Protein AF-A0A351L698-F1 (afdb_monomer)

Secondary structure (DSSP, 8-state):
----------B-TTHHHHHHHHHHHTHHHHHHHHH---TT-SS-HHHHHHHHHHHHHH-TT--GGGHHHHHTTB-HHHHH-TT--GGGS-HHHHHHHHHHHHHH-HHHHHHHHHHHHHHH-

Mean predicted aligned error: 4.78 Å

Foldseek 3Di:
DPPPPDDDDFDAPCLLVLLVLLVLLVQLVLLCVLLHADPPLPAGLSLLVSLVVSCCVVDPPDDQQCSLVVCPRHPSCSSRHHPDHSVSNGSVVSVVSVVSCVVSDVVVSVVVSVVSSVVSD

Sequence (121 aa):
MNAATEIAVKNLDHLGLVAGLIDEIGIVETINQLVGEQAGEIVSPGQAVKAMIINGLGMVSAPLYLFSKFFEGKATEHLMGEGIQPEHLNDDRLGRVLDKLYLVGTSQIFTQIALAAAQKF

Structure (mmCIF, N/CA/C/O backbone):
data_AF-A0A351L698-F1
#
_entry.id   AF-A0A351L698-F1
#
loop_
_atom_site.group_PDB
_atom_site.id
_atom_site.type_symbol
_atom_site.label_atom_id
_atom_site.label_alt_id
_atom_site.label_comp_id
_atom_site.label_asym_id
_atom_site.label_entity_id
_atom_site.label_seq_id
_atom_site.pdbx_PDB_ins_code
_atom_site.Cartn_x
_atom_site.Cartn_y
_atom_site.Cartn_z
_atom_site.occupancy
_atom_site.B_iso_or_equiv
_atom_site.auth_seq_id
_atom_site.auth_comp_id
_atom_site.auth_asym_id
_atom_site.auth_atom_id
_atom_site.pdbx_PDB_model_num
ATOM 1 N N . MET A 1 1 ? 10.696 -32.140 -28.445 1.00 45.25 1 MET A N 1
ATOM 2 C CA . MET A 1 1 ? 11.284 -30.791 -28.324 1.00 45.25 1 MET A CA 1
ATOM 3 C C . MET A 1 1 ? 11.379 -30.494 -26.840 1.00 45.25 1 MET A C 1
ATOM 5 O O . MET A 1 1 ? 10.341 -30.376 -26.208 1.00 45.25 1 MET A O 1
ATOM 9 N N . ASN A 1 2 ? 12.584 -30.502 -26.268 1.00 49.47 2 ASN A N 1
ATOM 10 C CA . ASN A 1 2 ? 12.774 -30.130 -24.866 1.00 49.47 2 ASN A CA 1
ATOM 11 C C . ASN A 1 2 ? 12.610 -28.613 -24.785 1.00 49.47 2 ASN A C 1
ATOM 13 O O . ASN A 1 2 ? 13.480 -27.887 -25.263 1.00 49.47 2 ASN A O 1
ATOM 17 N N . ALA A 1 3 ? 11.478 -28.146 -24.261 1.00 54.59 3 ALA A N 1
ATOM 18 C CA . ALA A 1 3 ? 11.336 -26.753 -23.873 1.00 54.59 3 ALA A CA 1
ATOM 19 C C . ALA A 1 3 ? 12.341 -26.522 -22.741 1.00 54.59 3 ALA A C 1
ATOM 21 O O . ALA A 1 3 ? 12.147 -27.000 -21.626 1.00 54.59 3 ALA A O 1
ATOM 22 N N . ALA A 1 4 ? 13.473 -25.897 -23.062 1.00 61.28 4 ALA A N 1
ATOM 23 C CA . ALA A 1 4 ? 14.386 -25.417 -22.046 1.00 61.28 4 ALA A CA 1
ATOM 24 C C . ALA A 1 4 ? 13.601 -24.409 -21.206 1.00 61.28 4 ALA A C 1
ATOM 26 O O . ALA A 1 4 ? 13.135 -23.401 -21.732 1.00 61.28 4 ALA A O 1
ATOM 27 N N . THR A 1 5 ? 13.385 -24.721 -19.932 1.00 68.31 5 THR A N 1
ATOM 28 C CA . THR A 1 5 ? 12.782 -23.790 -18.986 1.00 68.31 5 THR A CA 1
ATOM 29 C C . THR A 1 5 ? 13.684 -22.560 -18.936 1.00 68.31 5 THR A C 1
ATOM 31 O O . THR A 1 5 ? 14.820 -22.655 -18.470 1.00 68.31 5 THR A O 1
ATOM 34 N N . GLU A 1 6 ? 13.230 -21.429 -19.477 1.00 77.62 6 GLU A N 1
ATOM 35 C CA . GLU A 1 6 ? 13.974 -20.177 -19.367 1.00 77.62 6 GLU A CA 1
ATOM 36 C C . GLU A 1 6 ? 14.094 -19.813 -17.886 1.00 77.62 6 GLU A C 1
ATOM 38 O O . GLU A 1 6 ? 13.100 -19.624 -17.183 1.00 77.62 6 GLU A O 1
ATOM 43 N N . ILE A 1 7 ? 15.330 -19.756 -17.391 1.00 83.00 7 ILE A N 1
ATOM 44 C CA . ILE A 1 7 ? 15.607 -19.313 -16.029 1.00 83.00 7 ILE A CA 1
ATOM 45 C C . ILE A 1 7 ? 15.549 -17.786 -16.035 1.00 83.00 7 ILE A C 1
ATOM 47 O O . ILE A 1 7 ? 16.453 -17.126 -16.546 1.00 83.00 7 ILE A O 1
ATOM 51 N N . ALA A 1 8 ? 14.492 -17.223 -15.453 1.00 80.31 8 ALA A N 1
ATOM 52 C CA . ALA A 1 8 ? 14.361 -15.787 -15.249 1.00 80.31 8 ALA A CA 1
ATOM 53 C C . ALA A 1 8 ? 14.889 -15.398 -13.860 1.00 80.31 8 ALA A C 1
ATOM 55 O O . ALA A 1 8 ? 14.373 -15.850 -12.839 1.00 80.31 8 ALA A O 1
ATOM 56 N N . VAL A 1 9 ? 15.904 -14.532 -13.814 1.00 85.56 9 VAL A N 1
ATOM 57 C CA . VAL A 1 9 ? 16.419 -13.948 -12.567 1.00 85.56 9 VAL A CA 1
ATOM 58 C C . VAL A 1 9 ? 15.777 -12.577 -12.374 1.00 85.56 9 VAL A C 1
ATOM 60 O O . VAL A 1 9 ? 15.835 -11.735 -13.268 1.00 85.56 9 VA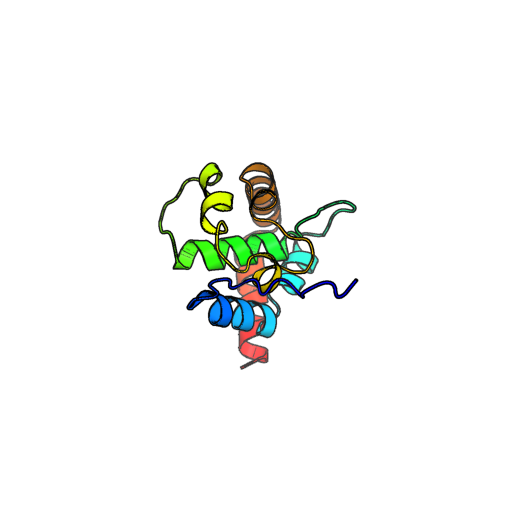L A O 1
ATOM 63 N N . LYS A 1 10 ? 15.162 -12.344 -11.211 1.00 85.50 10 LYS A N 1
ATOM 64 C CA . LYS A 1 10 ? 14.548 -11.059 -10.843 1.00 85.50 10 LYS A CA 1
ATOM 65 C C . LYS A 1 10 ? 15.090 -10.589 -9.496 1.00 85.50 10 LYS A C 1
ATOM 67 O O . LYS A 1 10 ? 15.351 -11.405 -8.615 1.00 85.50 10 LYS A O 1
ATOM 72 N N . ASN A 1 11 ? 15.222 -9.276 -9.326 1.00 83.44 11 ASN A N 1
ATOM 73 C CA . ASN A 1 11 ? 15.645 -8.692 -8.055 1.00 83.44 11 ASN A CA 1
ATOM 74 C C . ASN A 1 11 ? 14.448 -8.521 -7.113 1.00 83.44 11 ASN A C 1
ATOM 76 O O . ASN A 1 11 ? 13.437 -7.920 -7.487 1.00 83.44 11 ASN A O 1
ATOM 80 N N . LEU A 1 12 ? 14.588 -9.035 -5.889 1.00 87.06 12 LEU A N 1
ATOM 81 C CA . LEU A 1 12 ? 13.615 -8.850 -4.809 1.00 87.06 12 LEU A CA 1
ATOM 82 C C . LEU A 1 12 ? 14.052 -7.764 -3.813 1.00 87.06 12 LEU A C 1
ATOM 84 O O . LEU A 1 12 ? 13.205 -7.027 -3.316 1.00 87.06 12 LEU A O 1
ATOM 88 N N . ASP A 1 13 ? 15.366 -7.632 -3.580 1.00 85.88 13 ASP A N 1
ATOM 89 C CA . ASP A 1 13 ? 15.959 -6.666 -2.641 1.00 85.88 13 ASP A CA 1
ATOM 90 C C . ASP A 1 13 ? 15.338 -6.791 -1.222 1.00 85.88 13 ASP A C 1
ATOM 92 O O . ASP A 1 13 ? 14.797 -7.836 -0.851 1.00 85.88 13 ASP A O 1
ATOM 96 N N . HIS A 1 14 ? 15.394 -5.738 -0.412 1.00 89.38 14 HIS A N 1
ATOM 97 C CA . HIS A 1 14 ? 14.713 -5.607 0.878 1.00 89.38 14 HIS A CA 1
ATOM 98 C C . HIS A 1 14 ? 13.179 -5.563 0.755 1.00 89.38 14 HIS A C 1
ATOM 100 O O . HIS A 1 14 ? 12.469 -5.722 1.749 1.00 89.38 14 HIS A O 1
ATOM 106 N N . LEU A 1 15 ? 12.650 -5.383 -0.458 1.00 92.44 15 LEU A N 1
ATOM 107 C CA . LEU A 1 15 ? 11.216 -5.229 -0.707 1.00 92.44 15 LEU A CA 1
ATOM 108 C C . LEU A 1 15 ? 10.440 -6.509 -0.400 1.00 92.44 15 LEU A C 1
ATOM 110 O O . LEU A 1 15 ? 9.279 -6.426 -0.015 1.00 92.44 15 LEU A O 1
ATOM 114 N N . GLY A 1 16 ? 11.078 -7.679 -0.516 1.00 93.50 16 GLY A N 1
ATOM 115 C CA . GLY A 1 16 ? 10.471 -8.957 -0.140 1.00 93.50 16 GLY A CA 1
ATOM 116 C C . GLY A 1 16 ? 10.134 -9.046 1.350 1.00 93.50 16 GLY A C 1
ATOM 117 O O . GLY A 1 16 ? 9.063 -9.524 1.706 1.00 93.50 16 GLY A O 1
ATOM 118 N N . LEU A 1 17 ? 11.007 -8.527 2.222 1.00 94.56 17 LEU A N 1
ATOM 119 C CA . LEU A 1 17 ? 10.758 -8.495 3.669 1.00 94.56 17 LEU A CA 1
ATOM 120 C C . LEU A 1 17 ? 9.628 -7.524 4.014 1.00 94.56 17 LEU A C 1
ATOM 122 O O . LEU A 1 17 ? 8.754 -7.848 4.814 1.00 94.56 17 LEU A O 1
ATOM 126 N N . VAL A 1 18 ? 9.622 -6.353 3.373 1.00 94.19 18 VAL A N 1
ATOM 127 C CA . VAL A 1 18 ? 8.546 -5.366 3.528 1.00 94.19 18 VAL A CA 1
ATOM 128 C C . VAL A 1 18 ? 7.215 -5.960 3.064 1.00 94.19 18 VAL A C 1
ATOM 130 O O . VAL A 1 18 ? 6.230 -5.880 3.789 1.00 94.19 18 VAL A O 1
ATOM 133 N N . ALA A 1 19 ? 7.187 -6.584 1.884 1.00 96.06 19 ALA A N 1
ATOM 134 C CA . ALA A 1 19 ? 5.996 -7.230 1.344 1.00 96.06 19 ALA A CA 1
ATOM 135 C C . ALA A 1 19 ? 5.475 -8.326 2.280 1.00 96.06 19 ALA A C 1
ATOM 137 O O . ALA A 1 19 ? 4.286 -8.327 2.585 1.00 96.06 19 ALA A O 1
ATOM 138 N N . GLY A 1 20 ? 6.366 -9.186 2.784 1.00 96.12 20 GLY A N 1
ATOM 139 C CA . GLY A 1 20 ? 6.010 -10.236 3.736 1.00 96.12 20 GLY A CA 1
ATOM 140 C C . GLY A 1 20 ? 5.408 -9.685 5.028 1.00 96.12 20 GLY A C 1
ATOM 141 O O . GLY A 1 20 ? 4.397 -10.200 5.486 1.00 96.12 20 GLY A O 1
ATOM 142 N N . LEU A 1 21 ? 5.960 -8.597 5.579 1.00 96.31 21 LEU A N 1
ATOM 143 C CA . LEU A 1 21 ? 5.409 -7.966 6.782 1.00 96.31 21 LEU A CA 1
ATOM 144 C C . LEU A 1 21 ? 4.028 -7.337 6.533 1.00 96.31 21 LEU A C 1
ATOM 146 O O . LEU A 1 21 ? 3.142 -7.443 7.378 1.00 96.31 21 LEU A O 1
ATOM 150 N N . ILE A 1 22 ? 3.834 -6.694 5.377 1.00 97.25 22 ILE A N 1
ATOM 151 C CA . ILE A 1 22 ? 2.534 -6.131 4.972 1.00 97.25 22 ILE A CA 1
ATOM 152 C C . ILE A 1 22 ? 1.469 -7.236 4.909 1.00 97.25 22 ILE A C 1
ATOM 154 O O . ILE A 1 22 ? 0.365 -7.044 5.426 1.00 97.25 22 ILE A O 1
ATOM 158 N N . ASP A 1 23 ? 1.813 -8.373 4.302 1.00 96.94 23 ASP A N 1
ATOM 159 C CA . ASP A 1 23 ? 0.922 -9.530 4.176 1.00 96.94 23 ASP A CA 1
ATOM 160 C C . ASP A 1 23 ? 0.665 -10.185 5.541 1.00 96.94 23 ASP A C 1
ATOM 162 O O . ASP A 1 23 ? -0.463 -10.542 5.865 1.00 96.94 23 ASP A O 1
ATOM 166 N N . GLU A 1 24 ? 1.689 -10.291 6.390 1.00 97.31 24 GLU A N 1
ATOM 167 C CA . GLU A 1 24 ? 1.572 -10.904 7.713 1.00 97.31 24 GLU A CA 1
ATOM 168 C C . GLU A 1 24 ? 0.688 -10.092 8.677 1.00 97.31 24 GLU A C 1
ATOM 170 O O . GLU A 1 24 ? -0.058 -10.684 9.466 1.00 97.31 24 GLU A O 1
ATOM 175 N N . ILE A 1 25 ? 0.738 -8.756 8.592 1.00 97.94 25 ILE A N 1
ATOM 176 C CA . ILE A 1 25 ? -0.155 -7.842 9.328 1.00 97.94 25 ILE A CA 1
ATOM 177 C C . ILE A 1 25 ? -1.597 -7.911 8.791 1.00 97.94 25 ILE A C 1
ATOM 179 O O . ILE A 1 25 ? -2.537 -7.605 9.524 1.00 97.94 25 ILE A O 1
ATOM 183 N N . GLY A 1 26 ? -1.792 -8.309 7.531 1.00 97.81 26 GLY A N 1
ATOM 184 C CA . GLY A 1 26 ? -3.101 -8.318 6.873 1.00 97.81 26 GLY A CA 1
ATOM 185 C C . GLY A 1 26 ? -3.540 -6.938 6.368 1.00 97.81 26 GLY A C 1
ATOM 186 O O . GLY A 1 26 ? -4.726 -6.590 6.409 1.00 97.81 26 GLY A O 1
ATOM 187 N N . ILE A 1 27 ? -2.585 -6.095 5.950 1.00 98.12 27 ILE A N 1
ATOM 188 C CA . ILE A 1 27 ? -2.881 -4.727 5.484 1.00 98.12 27 ILE A CA 1
ATOM 189 C C . ILE A 1 27 ? -3.716 -4.760 4.202 1.00 98.12 27 ILE A C 1
ATOM 191 O O . ILE A 1 27 ? -4.643 -3.962 4.061 1.00 98.12 27 ILE A O 1
ATOM 195 N N . VAL A 1 28 ? -3.403 -5.666 3.271 1.00 97.88 28 VAL A N 1
ATOM 196 C CA . VAL A 1 28 ? -4.097 -5.764 1.977 1.00 97.88 28 VAL A CA 1
ATOM 197 C C . VAL A 1 28 ? -5.579 -6.062 2.200 1.00 97.88 28 VAL A C 1
ATOM 199 O O . VAL A 1 28 ? -6.442 -5.348 1.687 1.00 97.88 28 VAL A O 1
ATOM 202 N N . GLU A 1 29 ? -5.871 -7.055 3.031 1.00 97.31 29 GLU A N 1
ATOM 203 C CA . GLU A 1 29 ? -7.216 -7.508 3.376 1.00 97.31 29 GLU A CA 1
ATOM 204 C C . GLU A 1 29 ? -7.982 -6.422 4.135 1.00 97.31 29 GLU A C 1
ATOM 206 O O . GLU A 1 29 ? -9.124 -6.114 3.792 1.00 97.31 29 GLU A O 1
ATOM 211 N N . THR A 1 30 ? -7.334 -5.786 5.118 1.00 97.56 30 THR A N 1
ATOM 212 C CA . THR A 1 30 ? -7.928 -4.691 5.903 1.00 97.56 30 THR A CA 1
ATOM 213 C C . THR A 1 30 ? -8.348 -3.531 4.999 1.00 97.56 30 THR A C 1
ATOM 215 O O . THR A 1 30 ? -9.461 -3.013 5.115 1.00 97.56 30 THR A O 1
ATOM 218 N N . ILE A 1 31 ? -7.487 -3.129 4.061 1.00 98.12 31 ILE A N 1
ATOM 219 C CA . ILE A 1 31 ? -7.801 -2.064 3.105 1.00 98.12 31 ILE A CA 1
ATOM 220 C C . ILE A 1 31 ? -8.929 -2.497 2.165 1.00 98.12 31 ILE A C 1
ATOM 222 O O . ILE A 1 31 ? -9.881 -1.741 1.971 1.00 98.12 31 ILE A O 1
ATOM 226 N N . ASN A 1 32 ? -8.874 -3.707 1.609 1.00 97.44 32 ASN A N 1
ATOM 227 C CA . ASN A 1 32 ? -9.933 -4.210 0.733 1.00 97.44 32 ASN A CA 1
ATOM 228 C C . ASN A 1 32 ? -11.298 -4.222 1.433 1.00 97.44 32 ASN A C 1
ATOM 230 O O . ASN A 1 32 ? -12.294 -3.808 0.839 1.00 97.44 32 ASN A O 1
ATOM 234 N N . GLN A 1 33 ? -11.342 -4.612 2.708 1.00 96.94 33 GLN A N 1
ATOM 235 C CA . GLN A 1 33 ? -12.567 -4.620 3.504 1.00 96.94 33 GLN A CA 1
ATOM 236 C C . GLN A 1 33 ? -13.109 -3.209 3.776 1.00 96.94 33 GLN A C 1
ATOM 238 O O . GLN A 1 33 ? -14.318 -2.995 3.707 1.00 96.94 33 GLN A O 1
ATOM 243 N N . LEU A 1 34 ? -12.239 -2.251 4.106 1.00 96.75 34 LEU A N 1
ATOM 244 C CA . LEU A 1 34 ? -12.653 -0.884 4.445 1.00 96.75 34 LEU A CA 1
ATOM 245 C C . LEU A 1 34 ? -13.104 -0.079 3.224 1.00 96.75 34 LEU A C 1
ATOM 247 O O . LEU A 1 34 ? -14.007 0.748 3.324 1.00 96.75 34 LEU A O 1
ATOM 251 N N . VAL A 1 35 ? -12.436 -0.288 2.093 1.00 95.25 35 VAL A N 1
ATOM 252 C CA . VAL A 1 35 ? -12.520 0.597 0.927 1.00 95.25 35 VAL A CA 1
ATOM 253 C C . VAL A 1 35 ? -13.326 -0.036 -0.218 1.00 95.25 35 VAL A C 1
ATOM 255 O O . VAL A 1 35 ? -13.858 0.673 -1.075 1.00 95.25 35 VAL A O 1
ATOM 258 N N . GLY A 1 36 ? -13.458 -1.363 -0.208 1.00 93.38 36 GLY A N 1
ATOM 259 C CA . GLY A 1 36 ? -14.220 -2.141 -1.176 1.00 93.38 36 GLY A CA 1
ATOM 260 C C . GLY A 1 36 ? -13.480 -2.380 -2.494 1.00 93.38 36 GLY A C 1
ATOM 261 O O . GLY A 1 36 ? -12.922 -1.467 -3.114 1.00 93.38 36 GLY A O 1
ATOM 262 N N . GLU A 1 37 ? -13.538 -3.624 -2.959 1.00 93.00 37 GLU A N 1
ATOM 263 C CA . GLU A 1 37 ? -13.053 -4.040 -4.276 1.00 93.00 37 GLU A CA 1
ATOM 264 C C . GLU A 1 37 ? -14.149 -3.885 -5.333 1.00 93.00 37 GLU A C 1
ATOM 266 O O . GLU A 1 37 ? -15.340 -4.043 -5.051 1.00 93.00 37 GLU A O 1
ATOM 271 N N . GLN A 1 38 ? -13.753 -3.566 -6.565 1.00 90.00 38 GLN A N 1
ATOM 272 C CA . GLN A 1 38 ? -14.678 -3.519 -7.698 1.00 90.00 38 GLN A CA 1
ATOM 273 C C . GLN A 1 38 ? -14.355 -4.637 -8.685 1.00 90.00 38 GLN A C 1
ATOM 275 O O . GLN A 1 38 ? -13.194 -4.932 -8.963 1.00 90.00 38 GLN A O 1
ATOM 280 N N . ALA A 1 39 ? -15.399 -5.247 -9.245 1.00 87.19 39 ALA A N 1
ATOM 281 C CA . ALA A 1 39 ? -15.237 -6.279 -10.258 1.00 87.19 39 ALA A CA 1
ATOM 282 C C . ALA A 1 39 ? -14.467 -5.728 -11.472 1.00 87.19 39 ALA A C 1
ATOM 284 O O . ALA A 1 39 ? -14.802 -4.669 -12.001 1.00 87.19 39 ALA A O 1
ATOM 285 N N . GLY A 1 40 ? -13.445 -6.466 -11.911 1.00 86.50 40 GLY A N 1
ATOM 286 C CA . GLY A 1 40 ? -12.585 -6.079 -13.032 1.00 86.50 40 GLY A CA 1
ATOM 287 C C . GLY A 1 40 ? -11.383 -5.206 -12.656 1.00 86.50 40 GLY A C 1
ATOM 288 O O . GLY A 1 40 ? -10.603 -4.857 -13.541 1.00 86.50 40 GLY A O 1
ATOM 289 N N . GLU A 1 41 ? -11.189 -4.867 -11.377 1.00 91.12 41 GLU A N 1
ATOM 290 C CA . GLU A 1 41 ? -9.933 -4.263 -10.920 1.00 91.12 41 GLU A CA 1
ATOM 291 C C . GLU A 1 41 ? -8.797 -5.298 -11.001 1.00 91.12 41 GLU A C 1
ATOM 293 O O . GLU A 1 41 ? -8.856 -6.344 -10.366 1.00 91.12 41 GLU A O 1
ATOM 298 N N . ILE A 1 42 ? -7.750 -4.999 -11.780 1.00 95.44 42 ILE A N 1
ATOM 299 C CA . ILE A 1 42 ? -6.552 -5.857 -11.882 1.00 95.44 42 ILE A CA 1
ATOM 300 C C . ILE A 1 42 ? -5.711 -5.784 -10.598 1.00 95.44 42 ILE A C 1
ATOM 302 O O . ILE A 1 42 ? -5.082 -6.756 -10.199 1.00 95.44 42 ILE A O 1
ATOM 306 N N . VAL A 1 43 ? -5.694 -4.611 -9.961 1.00 97.12 43 VAL A N 1
ATOM 307 C CA . VAL A 1 43 ? -4.968 -4.337 -8.717 1.00 97.12 43 VAL A CA 1
ATOM 308 C C . VAL A 1 43 ? -5.984 -3.886 -7.681 1.00 97.12 43 VAL A C 1
ATOM 310 O O . VAL A 1 43 ? -6.601 -2.827 -7.846 1.00 97.12 43 VAL A O 1
ATOM 313 N N . SER A 1 44 ? -6.155 -4.653 -6.610 1.00 97.44 44 SER A N 1
ATOM 314 C CA . SER A 1 44 ? -7.060 -4.302 -5.513 1.00 97.44 44 SER A CA 1
ATOM 315 C C . SER A 1 44 ? -6.599 -3.027 -4.784 1.00 97.44 44 SER A C 1
ATOM 317 O O . SER A 1 44 ? -5.431 -2.629 -4.890 1.00 97.44 44 SER A O 1
ATOM 319 N N . PRO A 1 45 ? -7.482 -2.333 -4.043 1.00 97.62 45 PRO A N 1
ATOM 320 C CA . PRO A 1 45 ? -7.080 -1.186 -3.230 1.00 97.62 45 PRO A CA 1
ATOM 321 C C . PRO A 1 45 ? -5.957 -1.525 -2.239 1.00 97.62 45 PRO A C 1
ATOM 323 O O . PRO A 1 45 ? -5.019 -0.744 -2.081 1.00 97.62 45 PRO A O 1
ATOM 326 N N . GLY A 1 46 ? -6.003 -2.706 -1.623 1.00 97.88 46 GLY A N 1
ATOM 327 C CA . GLY A 1 46 ? -4.972 -3.195 -0.715 1.00 97.88 46 GLY A CA 1
ATOM 328 C C . GLY A 1 46 ? -3.634 -3.424 -1.409 1.00 97.88 46 GLY A C 1
ATOM 329 O O . GLY A 1 46 ? -2.602 -2.988 -0.900 1.00 97.88 46 GLY A O 1
ATOM 330 N N . GLN A 1 47 ? -3.636 -4.014 -2.608 1.00 97.75 47 GLN A N 1
ATOM 331 C CA . GLN A 1 47 ? -2.417 -4.179 -3.410 1.00 97.75 47 GLN A CA 1
ATOM 332 C C . GLN A 1 47 ? -1.829 -2.831 -3.840 1.00 97.75 47 GLN A C 1
ATOM 334 O O . GLN A 1 47 ? -0.613 -2.650 -3.805 1.00 97.75 47 GLN A O 1
ATOM 339 N N . ALA A 1 48 ? -2.672 -1.854 -4.180 1.00 97.00 48 ALA A N 1
ATOM 340 C CA . ALA A 1 48 ? -2.218 -0.497 -4.472 1.00 97.00 48 ALA A CA 1
ATOM 341 C C . ALA A 1 48 ? -1.559 0.160 -3.245 1.00 97.00 48 ALA A C 1
ATOM 343 O O . ALA A 1 48 ? -0.494 0.762 -3.371 1.00 97.00 48 ALA A O 1
ATOM 344 N N . VAL A 1 49 ? -2.132 0.003 -2.045 1.00 97.06 49 VAL A N 1
ATOM 345 C CA . VAL A 1 49 ? -1.512 0.483 -0.795 1.00 97.06 49 VAL A CA 1
ATOM 346 C C . VAL A 1 49 ? -0.191 -0.229 -0.516 1.00 97.06 49 VAL A C 1
ATOM 348 O O . VAL A 1 49 ? 0.799 0.434 -0.205 1.00 97.06 49 VAL A O 1
ATOM 351 N N . LYS A 1 50 ? -0.132 -1.551 -0.695 1.00 96.88 50 LYS A N 1
ATOM 352 C CA . LYS A 1 50 ? 1.108 -2.331 -0.588 1.00 96.88 50 LYS A CA 1
ATOM 353 C C . LYS A 1 50 ? 2.188 -1.799 -1.532 1.00 96.88 50 LYS A C 1
ATOM 355 O O . LYS A 1 50 ? 3.313 -1.554 -1.095 1.00 96.88 50 LYS A O 1
ATOM 360 N N . ALA A 1 51 ? 1.841 -1.541 -2.793 1.00 95.44 51 ALA A N 1
ATOM 361 C CA . ALA A 1 51 ? 2.748 -0.934 -3.761 1.00 95.44 51 ALA A CA 1
ATOM 362 C C . ALA A 1 51 ? 3.226 0.453 -3.310 1.00 95.44 51 ALA A C 1
ATOM 364 O O . ALA A 1 51 ? 4.420 0.743 -3.407 1.00 95.44 51 ALA A O 1
ATOM 365 N N . MET A 1 52 ? 2.330 1.288 -2.772 1.00 94.56 52 MET A N 1
ATOM 366 C CA . MET A 1 52 ? 2.675 2.620 -2.268 1.00 94.56 52 MET A CA 1
ATOM 367 C C . MET A 1 52 ? 3.634 2.582 -1.077 1.00 94.56 52 MET A C 1
ATOM 369 O O . MET A 1 52 ? 4.583 3.364 -1.046 1.00 94.56 52 MET A O 1
ATOM 373 N N . ILE A 1 53 ? 3.448 1.650 -0.141 1.00 93.75 53 ILE A N 1
ATOM 374 C CA . ILE A 1 53 ? 4.363 1.461 0.995 1.00 93.75 53 ILE A CA 1
ATOM 375 C C . ILE A 1 53 ? 5.738 0.999 0.500 1.00 93.75 53 ILE A C 1
ATOM 377 O O . ILE A 1 53 ? 6.758 1.579 0.869 1.00 93.75 53 ILE A O 1
ATOM 381 N N . ILE A 1 54 ? 5.772 -0.011 -0.374 1.00 92.56 54 ILE A N 1
ATOM 382 C CA . ILE A 1 54 ? 7.020 -0.571 -0.911 1.00 92.56 54 ILE A CA 1
ATOM 383 C C . ILE A 1 54 ? 7.794 0.482 -1.715 1.00 92.56 54 ILE A C 1
ATOM 385 O O . ILE A 1 54 ? 9.011 0.597 -1.571 1.00 92.56 54 ILE A O 1
ATOM 389 N N . ASN A 1 55 ? 7.108 1.282 -2.532 1.00 89.31 55 ASN A N 1
ATOM 390 C CA . ASN A 1 55 ? 7.737 2.381 -3.256 1.00 89.31 55 ASN A CA 1
ATOM 391 C C . ASN A 1 55 ? 8.198 3.504 -2.317 1.00 89.31 55 ASN A C 1
ATOM 393 O O . ASN A 1 55 ? 9.320 3.977 -2.470 1.00 89.31 55 ASN A O 1
ATOM 397 N N . GLY A 1 56 ? 7.393 3.884 -1.320 1.00 84.81 56 GLY A N 1
ATOM 398 C CA . GLY A 1 56 ? 7.725 4.952 -0.370 1.00 84.81 56 GLY A CA 1
ATOM 399 C C . GLY A 1 56 ? 8.990 4.688 0.455 1.00 84.81 56 GLY A C 1
ATOM 400 O O . GLY A 1 56 ? 9.632 5.634 0.906 1.00 84.81 56 GLY A O 1
ATOM 401 N N . LEU A 1 57 ? 9.385 3.419 0.604 1.00 81.31 57 LEU A N 1
ATOM 402 C CA . LEU A 1 57 ? 10.645 3.021 1.242 1.00 81.31 57 LEU A CA 1
ATOM 403 C C . LEU A 1 57 ? 11.848 2.999 0.281 1.00 81.31 57 LEU A C 1
ATOM 405 O O . LEU A 1 57 ? 12.986 3.039 0.744 1.00 81.31 57 LEU A O 1
ATOM 409 N N .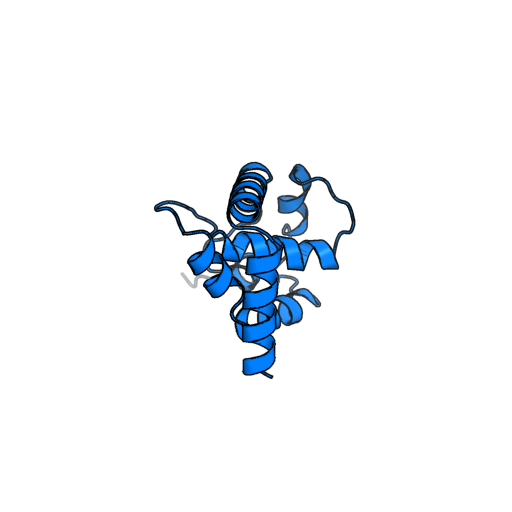 GLY A 1 58 ? 11.619 2.953 -1.037 1.00 68.44 58 GLY A N 1
ATOM 410 C CA . GLY A 1 58 ? 12.669 2.861 -2.060 1.00 68.44 58 GLY A CA 1
ATOM 411 C C . GLY A 1 58 ? 12.861 4.112 -2.931 1.00 68.44 58 GLY A C 1
ATOM 412 O O . GLY A 1 58 ? 13.931 4.291 -3.510 1.00 68.44 58 GLY A O 1
ATOM 413 N N . MET A 1 59 ? 11.855 4.983 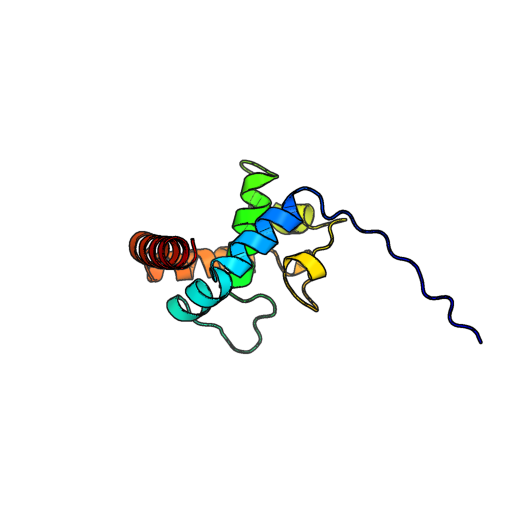-3.041 1.00 64.31 59 MET A N 1
ATOM 414 C CA . MET A 1 59 ? 11.884 6.235 -3.806 1.00 64.31 59 MET A CA 1
ATOM 415 C C . MET A 1 59 ? 11.106 7.326 -3.066 1.00 64.31 59 MET A C 1
ATOM 417 O O . MET A 1 59 ? 9.884 7.419 -3.150 1.00 64.31 59 MET A O 1
ATOM 421 N N . VAL A 1 60 ? 11.823 8.201 -2.365 1.00 64.31 60 VAL A N 1
ATOM 422 C CA . VAL A 1 60 ? 11.208 9.340 -1.676 1.00 64.31 60 VAL A CA 1
ATOM 423 C C . VAL A 1 60 ? 10.867 10.433 -2.701 1.00 64.31 60 VAL A C 1
ATOM 425 O O . VAL A 1 60 ? 11.728 10.852 -3.473 1.00 64.31 60 VAL A O 1
ATOM 428 N N . SER A 1 61 ? 9.619 10.913 -2.692 1.00 67.06 61 SER A N 1
ATOM 429 C CA . SER A 1 61 ? 9.139 12.084 -3.457 1.00 67.06 61 SER A CA 1
ATOM 430 C C . SER A 1 61 ? 9.018 11.939 -4.985 1.00 67.06 61 SER A C 1
ATOM 432 O O . SER A 1 61 ? 9.059 12.943 -5.701 1.00 67.06 61 SER A O 1
ATOM 434 N N . ALA A 1 62 ? 8.831 10.727 -5.515 1.00 74.50 62 ALA A N 1
ATOM 435 C CA . ALA A 1 62 ? 8.530 10.547 -6.937 1.00 74.50 62 ALA A CA 1
ATOM 436 C C . ALA A 1 62 ? 7.054 10.884 -7.263 1.00 74.50 62 ALA A C 1
ATOM 438 O O . ALA A 1 62 ? 6.156 10.456 -6.536 1.00 74.50 62 ALA A O 1
ATOM 439 N N . PRO A 1 63 ? 6.769 11.608 -8.363 1.00 85.56 63 PRO A N 1
ATOM 440 C CA . PRO A 1 63 ? 5.411 11.761 -8.885 1.00 85.56 63 PRO A CA 1
ATOM 441 C C . PRO A 1 63 ? 4.728 10.418 -9.192 1.00 85.56 63 PRO A C 1
ATOM 443 O O . PRO A 1 63 ? 5.385 9.482 -9.649 1.00 85.56 63 PRO A O 1
ATOM 446 N N . LEU A 1 64 ? 3.397 10.353 -9.049 1.00 86.56 64 LEU A N 1
ATOM 447 C CA . LEU A 1 64 ? 2.611 9.129 -9.284 1.00 86.56 64 LEU A CA 1
ATOM 448 C C . LEU A 1 64 ? 2.797 8.532 -10.690 1.00 86.56 64 LEU A C 1
ATOM 450 O O . LEU A 1 64 ? 2.793 7.318 -10.836 1.00 86.56 64 LEU A O 1
ATOM 454 N N . TYR A 1 65 ? 3.033 9.334 -11.731 1.00 86.25 65 TYR A N 1
ATOM 455 C CA . TYR A 1 65 ? 3.231 8.802 -13.089 1.00 86.25 65 TYR A CA 1
ATOM 456 C C . TYR A 1 65 ? 4.550 8.015 -13.262 1.00 86.25 65 TYR A C 1
ATOM 458 O O . TYR A 1 65 ? 4.749 7.351 -14.278 1.00 86.25 65 TYR A O 1
ATOM 466 N N . LEU A 1 66 ? 5.479 8.092 -12.297 1.00 88.00 66 LEU A N 1
ATOM 467 C CA . LEU A 1 66 ? 6.728 7.318 -12.286 1.00 88.00 66 LEU A CA 1
ATOM 468 C C . LEU A 1 66 ? 6.638 6.047 -11.430 1.00 88.00 66 LEU A C 1
ATOM 470 O O . LEU A 1 66 ? 7.622 5.312 -11.349 1.00 88.00 66 LEU A O 1
ATOM 474 N N . PHE A 1 67 ? 5.490 5.767 -10.806 1.00 89.00 67 PHE A N 1
ATOM 475 C CA . PHE A 1 67 ? 5.351 4.633 -9.890 1.00 89.00 67 PHE A CA 1
ATOM 476 C C . PHE A 1 67 ? 5.570 3.284 -10.571 1.00 89.00 67 PHE A C 1
ATOM 478 O O . PHE A 1 67 ? 6.301 2.448 -10.045 1.00 89.00 67 PHE A O 1
ATOM 485 N N . SER A 1 68 ? 5.006 3.086 -11.764 1.00 92.12 68 SER A N 1
ATOM 486 C CA . SER A 1 68 ? 5.188 1.858 -12.546 1.00 92.12 68 SER A CA 1
ATOM 487 C C . SER A 1 68 ? 6.668 1.582 -12.824 1.00 92.12 68 SER A C 1
ATOM 489 O O . SER A 1 68 ? 7.130 0.456 -12.647 1.00 92.12 68 SER A O 1
ATOM 491 N N . LYS A 1 69 ? 7.451 2.629 -13.121 1.00 91.19 69 LYS A N 1
ATOM 492 C CA . LYS A 1 69 ? 8.896 2.517 -13.379 1.00 91.19 69 LYS A CA 1
ATOM 493 C C . LYS A 1 69 ? 9.685 2.001 -12.189 1.00 91.19 69 LYS A C 1
ATOM 495 O O . LYS A 1 69 ? 10.703 1.341 -12.369 1.00 91.19 69 LYS A O 1
ATOM 500 N N . PHE A 1 70 ? 9.234 2.269 -10.965 1.00 89.44 70 PHE A N 1
ATOM 501 C CA . PHE A 1 70 ? 9.882 1.685 -9.798 1.00 89.44 70 PHE A CA 1
ATOM 502 C C . PHE A 1 70 ? 9.788 0.161 -9.816 1.00 89.44 70 PHE A C 1
ATOM 504 O O . PHE A 1 70 ? 10.721 -0.495 -9.370 1.00 89.44 70 PHE A O 1
ATOM 511 N N . PHE A 1 71 ? 8.706 -0.416 -10.330 1.00 91.06 71 PHE A N 1
ATOM 512 C CA . PHE A 1 71 ? 8.507 -1.863 -10.363 1.00 91.06 71 PHE A CA 1
ATOM 513 C C . PHE A 1 71 ? 9.157 -2.542 -11.581 1.00 91.06 71 PHE A C 1
ATOM 515 O O . PHE A 1 71 ? 9.252 -3.769 -11.619 1.00 91.06 71 PHE A O 1
ATOM 522 N N . GLU A 1 72 ? 9.679 -1.780 -12.545 1.00 91.25 72 GLU A N 1
ATOM 523 C CA . GLU A 1 72 ? 10.456 -2.328 -13.660 1.00 91.25 72 GLU A CA 1
ATOM 524 C C . GLU A 1 72 ? 11.730 -3.037 -13.157 1.00 91.25 72 GLU A C 1
ATOM 526 O O . GLU A 1 72 ? 12.455 -2.550 -12.285 1.00 91.25 72 GLU A O 1
ATOM 531 N N . GLY A 1 73 ? 11.992 -4.238 -13.684 1.00 88.19 73 GLY A N 1
ATOM 532 C CA . GLY A 1 73 ? 13.144 -5.067 -13.297 1.00 88.19 73 GLY A CA 1
ATOM 533 C C . GLY A 1 73 ? 13.057 -5.710 -11.904 1.00 88.19 73 GLY A C 1
ATOM 534 O O . GLY A 1 73 ? 13.965 -6.453 -11.516 1.00 88.19 73 GLY A O 1
ATOM 535 N N . LYS A 1 74 ? 11.973 -5.467 -11.155 1.00 90.75 74 LYS A N 1
ATOM 536 C CA . LYS A 1 74 ? 11.691 -6.111 -9.866 1.00 90.75 74 LYS A CA 1
ATOM 537 C C . LYS A 1 74 ? 10.789 -7.328 -10.043 1.00 90.75 74 LYS A C 1
ATOM 539 O O . LYS A 1 74 ? 10.127 -7.512 -11.065 1.00 90.75 74 LYS A O 1
ATOM 544 N N . ALA A 1 75 ? 10.739 -8.178 -9.024 1.00 93.44 75 ALA A N 1
ATOM 545 C CA . ALA A 1 75 ? 9.815 -9.307 -8.975 1.00 93.44 75 ALA A CA 1
ATOM 546 C C . ALA A 1 75 ? 8.364 -8.867 -8.663 1.00 93.44 75 ALA A C 1
ATOM 548 O O . ALA A 1 75 ? 7.786 -9.315 -7.681 1.00 93.44 75 ALA A O 1
ATOM 549 N N . THR A 1 76 ? 7.772 -7.986 -9.481 1.00 94.56 76 T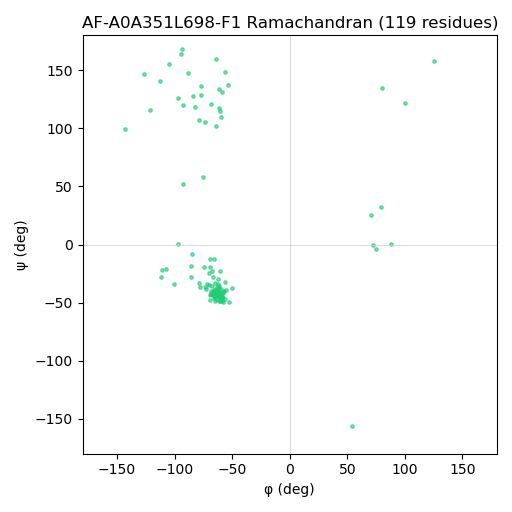HR A N 1
ATOM 550 C CA . THR A 1 76 ? 6.461 -7.342 -9.235 1.00 94.56 76 THR A CA 1
ATOM 551 C C . THR A 1 76 ? 5.352 -8.332 -8.927 1.00 94.56 76 THR A C 1
ATOM 553 O O . THR A 1 76 ? 4.680 -8.196 -7.916 1.00 94.56 76 THR A O 1
ATOM 556 N N . GLU A 1 77 ? 5.219 -9.368 -9.745 1.00 94.88 77 GLU A N 1
ATOM 557 C CA . GLU A 1 77 ? 4.221 -10.417 -9.555 1.00 94.88 77 GLU A CA 1
ATOM 558 C C . GLU A 1 77 ? 4.416 -11.175 -8.232 1.00 94.88 77 GLU A C 1
ATOM 560 O O . GLU A 1 77 ? 3.460 -11.470 -7.528 1.00 94.88 77 GLU A O 1
ATOM 565 N N . HIS A 1 78 ? 5.667 -11.408 -7.826 1.00 94.00 78 HIS A N 1
ATOM 566 C CA . HIS A 1 78 ? 5.968 -12.027 -6.534 1.00 94.00 78 HIS A CA 1
ATOM 567 C C . HIS A 1 78 ? 5.653 -11.091 -5.358 1.00 94.00 78 HIS A C 1
ATOM 569 O O . HIS A 1 78 ? 5.234 -11.544 -4.300 1.00 94.00 78 HIS A O 1
ATOM 575 N N . LEU A 1 79 ? 5.852 -9.782 -5.534 1.00 94.75 79 LEU A N 1
ATOM 576 C CA . LEU A 1 79 ? 5.592 -8.777 -4.502 1.00 94.75 79 LEU A CA 1
ATOM 577 C C . LEU A 1 79 ? 4.100 -8.433 -4.375 1.00 94.75 79 LEU A C 1
ATOM 579 O O . LEU A 1 79 ? 3.654 -8.096 -3.281 1.00 94.75 79 LEU A O 1
ATOM 583 N N . MET A 1 80 ? 3.341 -8.468 -5.470 1.00 95.38 80 MET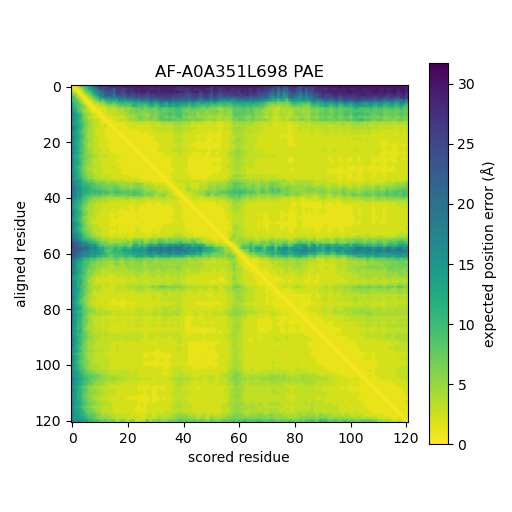 A N 1
ATOM 584 C CA . MET A 1 80 ? 1.979 -7.921 -5.540 1.00 95.38 80 MET A CA 1
ATOM 585 C C . MET A 1 80 ? 0.896 -8.989 -5.702 1.00 95.38 80 MET A C 1
ATOM 587 O O . MET A 1 80 ? -0.232 -8.767 -5.264 1.00 95.38 80 MET A O 1
ATOM 591 N N . GLY A 1 81 ? 1.223 -10.130 -6.305 1.00 94.56 81 GLY A N 1
ATOM 592 C CA . GLY A 1 81 ? 0.276 -11.178 -6.674 1.00 94.56 81 GLY A CA 1
ATOM 593 C C . GLY A 1 81 ? 0.357 -11.538 -8.159 1.00 94.56 81 GLY A C 1
ATOM 594 O O . GLY A 1 81 ? 0.828 -10.751 -8.984 1.00 94.56 81 GLY A O 1
ATOM 595 N N . GLU A 1 82 ? -0.117 -12.744 -8.477 1.00 93.62 82 GLU A N 1
ATOM 596 C CA . GLU A 1 82 ? -0.119 -13.319 -9.827 1.00 93.62 82 GLU A CA 1
ATOM 597 C C . GLU A 1 82 ? -0.786 -12.387 -10.853 1.00 93.62 82 GLU A C 1
ATOM 599 O 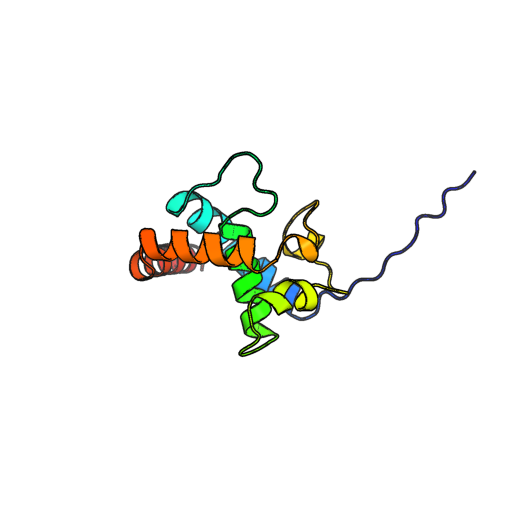O . GLU A 1 82 ? -1.818 -11.770 -10.580 1.00 93.62 82 GLU A O 1
ATOM 604 N N . GLY A 1 83 ? -0.184 -12.258 -12.037 1.00 93.94 83 GLY A N 1
ATOM 605 C CA . GLY A 1 83 ? -0.696 -11.426 -13.128 1.00 93.94 83 GLY A CA 1
ATOM 606 C C . GLY A 1 83 ? -0.511 -9.910 -12.961 1.00 93.94 83 GLY A C 1
ATOM 607 O O . GLY A 1 83 ? -0.815 -9.160 -13.895 1.00 93.94 83 GLY A O 1
ATOM 608 N N . ILE A 1 84 ? 0.014 -9.423 -11.829 1.00 96.44 84 ILE A N 1
ATOM 609 C CA . ILE A 1 84 ? 0.271 -7.988 -11.642 1.00 96.44 84 ILE A CA 1
ATOM 610 C C . ILE A 1 84 ? 1.600 -7.592 -12.280 1.00 96.44 84 ILE A C 1
ATOM 612 O O . ILE A 1 84 ? 2.681 -8.024 -11.873 1.00 96.44 84 ILE A O 1
ATOM 616 N N . GLN A 1 85 ? 1.503 -6.701 -13.265 1.00 96.06 85 GLN A N 1
ATOM 617 C CA . GLN A 1 85 ? 2.627 -6.126 -13.989 1.00 96.06 85 GLN A CA 1
ATOM 618 C C . GLN A 1 85 ? 2.879 -4.674 -13.547 1.00 96.06 85 GLN A C 1
ATOM 620 O O . GLN A 1 85 ? 1.953 -4.019 -13.052 1.00 96.06 85 GLN A O 1
ATOM 625 N N . PRO A 1 86 ? 4.111 -4.149 -13.705 1.00 95.38 86 PRO A N 1
ATOM 626 C CA . PRO A 1 86 ? 4.447 -2.767 -13.351 1.00 95.38 86 PRO A CA 1
ATOM 627 C C . PRO A 1 86 ? 3.477 -1.722 -13.920 1.00 95.38 86 PRO A C 1
ATOM 629 O O . PRO A 1 86 ? 3.126 -0.763 -13.236 1.00 95.38 86 PRO A O 1
ATOM 632 N N . GLU A 1 87 ? 2.989 -1.922 -15.142 1.00 96.25 87 GLU A N 1
ATOM 633 C CA . GLU A 1 87 ? 2.109 -1.004 -15.871 1.00 96.25 87 GLU A CA 1
ATOM 634 C C . GLU A 1 87 ? 0.716 -0.887 -15.232 1.00 96.25 87 GLU A C 1
ATOM 636 O O . GLU A 1 87 ? 0.031 0.124 -15.406 1.00 96.25 87 GLU A O 1
ATOM 641 N N . HIS A 1 88 ? 0.299 -1.893 -14.456 1.00 96.69 88 HIS A N 1
ATOM 642 C CA . HIS A 1 88 ? -0.952 -1.859 -13.695 1.00 96.69 88 HIS A CA 1
ATOM 643 C C . HIS A 1 88 ? -0.858 -0.947 -12.458 1.00 96.69 88 HIS A C 1
ATOM 645 O O . HIS A 1 88 ? -1.884 -0.507 -11.936 1.00 96.69 88 HIS A O 1
ATOM 651 N N . LEU A 1 89 ? 0.359 -0.638 -11.997 1.00 95.31 89 LEU A N 1
ATOM 652 C CA . LEU A 1 89 ? 0.651 0.243 -10.861 1.00 95.31 89 LEU A CA 1
ATOM 653 C C . LEU A 1 89 ? 0.871 1.689 -11.340 1.00 95.31 89 LEU A C 1
ATOM 655 O O . LEU A 1 89 ? 1.897 2.308 -11.061 1.00 95.31 89 LEU A O 1
ATOM 659 N N . ASN A 1 90 ? -0.086 2.202 -12.112 1.00 94.38 90 ASN A N 1
ATOM 660 C CA . ASN A 1 90 ? -0.059 3.546 -12.694 1.00 94.38 90 ASN A CA 1
ATOM 661 C C . ASN A 1 90 ? -0.780 4.591 -11.826 1.00 94.38 90 ASN A C 1
ATOM 663 O O . ASN A 1 90 ? -1.505 4.269 -10.881 1.00 94.38 90 ASN A O 1
ATOM 667 N N . ASP A 1 91 ? -0.582 5.859 -12.169 1.00 94.56 91 ASP A N 1
ATOM 668 C CA . ASP A 1 91 ? -1.140 7.017 -11.474 1.00 94.56 91 ASP A CA 1
ATOM 669 C C . ASP A 1 91 ? -2.667 7.031 -11.435 1.00 94.56 91 ASP A C 1
ATOM 671 O O . ASP A 1 91 ? -3.227 7.344 -10.386 1.00 94.56 91 ASP A O 1
ATOM 675 N N . ASP A 1 92 ? -3.343 6.618 -12.509 1.00 95.25 92 ASP A N 1
ATOM 676 C CA . ASP A 1 92 ? -4.804 6.500 -12.521 1.00 95.25 92 ASP A CA 1
ATOM 677 C C . ASP A 1 92 ? -5.302 5.530 -11.444 1.00 95.25 92 ASP A C 1
ATOM 679 O O . ASP A 1 92 ? -6.250 5.828 -10.704 1.00 95.25 92 ASP A O 1
ATOM 683 N N . ARG A 1 93 ? -4.680 4.347 -11.339 1.00 95.31 93 ARG A N 1
ATOM 684 C CA . ARG A 1 93 ? -5.106 3.352 -10.352 1.00 95.31 93 ARG A CA 1
ATOM 685 C C . ARG A 1 93 ? -4.794 3.812 -8.934 1.00 95.31 93 ARG A C 1
ATOM 687 O O . ARG A 1 93 ? -5.672 3.735 -8.072 1.00 95.31 93 ARG A O 1
ATOM 694 N N . LEU A 1 94 ? -3.574 4.287 -8.700 1.00 95.56 94 LEU A N 1
ATOM 695 C CA . LEU A 1 94 ? -3.136 4.741 -7.381 1.00 95.56 94 LEU A CA 1
ATOM 696 C C . LEU A 1 94 ? -3.941 5.961 -6.915 1.00 95.56 94 LEU A C 1
ATOM 698 O O . LEU A 1 94 ? -4.405 5.980 -5.778 1.00 95.56 94 LEU A O 1
ATOM 702 N N . GLY A 1 95 ? -4.191 6.924 -7.806 1.00 95.94 95 GLY A N 1
ATOM 703 C CA . GLY A 1 95 ? -4.997 8.116 -7.539 1.00 95.94 95 GLY A CA 1
ATOM 704 C C . GLY A 1 95 ? -6.422 7.774 -7.110 1.00 95.94 95 GLY A C 1
ATOM 705 O O . GLY A 1 95 ? -6.864 8.212 -6.051 1.00 95.94 95 GLY A O 1
ATOM 706 N N . ARG A 1 96 ? -7.110 6.887 -7.844 1.00 95.94 96 ARG A N 1
ATOM 707 C CA . ARG A 1 96 ? -8.462 6.433 -7.458 1.00 95.94 96 ARG A CA 1
ATOM 708 C C . ARG A 1 96 ? -8.482 5.731 -6.104 1.00 95.94 96 ARG A C 1
ATOM 710 O O . ARG A 1 96 ? -9.462 5.843 -5.373 1.00 95.94 96 ARG A O 1
ATOM 717 N N . VAL A 1 97 ? -7.437 4.976 -5.764 1.00 97.12 97 VAL A N 1
ATOM 718 C CA . VAL A 1 97 ? -7.343 4.341 -4.442 1.00 97.12 97 VAL A CA 1
ATOM 719 C C . VAL A 1 97 ? -7.135 5.396 -3.359 1.00 97.12 97 VAL A C 1
ATOM 721 O O . VAL A 1 97 ? -7.828 5.338 -2.348 1.00 97.12 97 VAL A O 1
ATOM 724 N N . LEU A 1 98 ? -6.273 6.392 -3.580 1.00 96.88 98 LEU A N 1
ATOM 725 C CA . LEU A 1 98 ? -6.095 7.520 -2.659 1.00 96.88 98 LEU A CA 1
ATOM 726 C C . LEU A 1 98 ? -7.407 8.282 -2.418 1.00 96.88 98 LEU A C 1
ATOM 728 O O . LEU A 1 98 ? -7.722 8.573 -1.264 1.00 96.88 98 LEU A O 1
ATOM 732 N N . ASP A 1 99 ? -8.209 8.514 -3.461 1.00 97.00 99 ASP A N 1
ATOM 733 C CA . ASP A 1 99 ? -9.538 9.127 -3.326 1.00 97.00 99 ASP A CA 1
ATOM 734 C C . ASP A 1 99 ? -10.455 8.290 -2.424 1.00 97.00 99 ASP A C 1
ATOM 736 O O . ASP A 1 99 ? -11.095 8.815 -1.510 1.00 97.00 99 ASP A O 1
ATOM 740 N N . LYS A 1 100 ? -10.494 6.966 -2.627 1.00 97.00 100 LYS A N 1
ATOM 741 C CA . LYS A 1 100 ? -11.311 6.087 -1.783 1.00 97.00 100 LYS A CA 1
ATOM 742 C C . LYS A 1 100 ? -10.806 6.053 -0.328 1.00 97.00 100 LYS A C 1
ATOM 744 O O . LYS A 1 100 ? -11.620 6.077 0.594 1.00 97.00 100 LYS A O 1
ATOM 749 N N . LEU A 1 101 ? -9.488 6.040 -0.103 1.00 97.88 101 LEU A N 1
ATOM 750 C CA . LE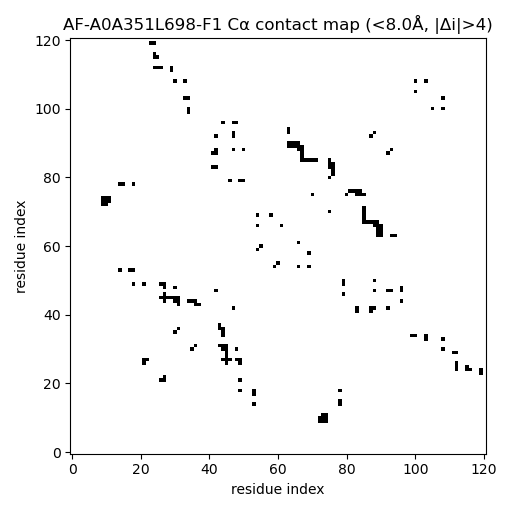U A 1 101 ? -8.898 6.107 1.244 1.00 97.88 101 LEU A CA 1
ATOM 751 C C . LEU A 1 101 ? -9.263 7.419 1.949 1.00 97.88 101 LEU A C 1
ATOM 753 O O . LEU A 1 101 ? -9.559 7.413 3.145 1.00 97.88 101 LEU A O 1
ATOM 757 N N . TYR A 1 102 ? -9.276 8.534 1.213 1.00 97.56 102 TYR A N 1
ATOM 758 C CA . TYR A 1 102 ? -9.704 9.830 1.734 1.00 97.56 102 TYR A CA 1
ATOM 759 C C . TYR A 1 102 ? -11.175 9.814 2.172 1.00 97.56 102 TYR A C 1
ATOM 761 O O . TYR A 1 102 ? -11.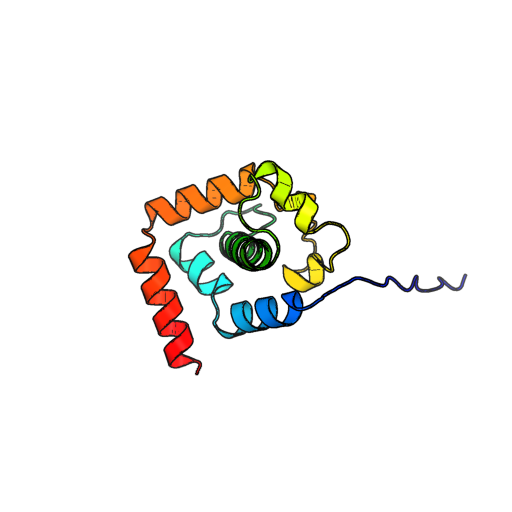481 10.286 3.266 1.00 97.56 102 TYR A O 1
ATOM 769 N N . LEU A 1 103 ? -12.066 9.222 1.367 1.00 97.44 103 LEU A N 1
ATOM 770 C CA . LEU A 1 103 ? -13.493 9.106 1.694 1.00 97.44 103 LEU A CA 1
ATOM 771 C C . LEU A 1 103 ? -13.757 8.259 2.948 1.00 97.44 103 LEU A C 1
ATOM 773 O O . LEU A 1 103 ? -14.659 8.586 3.717 1.00 97.44 103 LEU A O 1
ATOM 777 N N . VAL A 1 104 ? -12.984 7.190 3.162 1.00 96.88 104 VAL A N 1
ATOM 778 C CA . VAL A 1 104 ? -13.072 6.363 4.382 1.00 96.88 104 VAL A CA 1
ATOM 779 C C . VAL A 1 104 ? -12.493 7.095 5.597 1.00 96.88 104 VAL A C 1
ATOM 781 O O . VAL A 1 104 ? -13.029 6.995 6.698 1.00 96.88 104 VAL A O 1
ATOM 784 N N . GLY A 1 105 ? -11.407 7.842 5.407 1.00 97.25 105 GLY A N 1
ATOM 785 C CA . GLY A 1 105 ? -10.709 8.564 6.464 1.00 97.25 105 GLY A CA 1
ATOM 786 C C . GLY A 1 105 ? -9.465 7.823 6.957 1.00 97.25 105 GLY A C 1
ATOM 787 O O . GLY A 1 105 ? -9.515 6.705 7.477 1.00 97.25 105 GLY A O 1
ATOM 788 N N . THR A 1 106 ? -8.317 8.491 6.847 1.00 94.75 106 THR A N 1
ATOM 789 C CA . THR A 1 106 ? -7.000 7.907 7.141 1.00 94.75 106 THR A CA 1
ATOM 790 C C . THR A 1 106 ? -6.818 7.526 8.606 1.00 94.75 106 THR A C 1
ATOM 792 O O . THR A 1 106 ? -6.179 6.515 8.882 1.00 94.75 106 THR A O 1
ATOM 795 N N . SER A 1 107 ? -7.412 8.268 9.547 1.00 97.12 107 SER A N 1
ATOM 796 C CA . SER A 1 107 ? -7.358 7.926 10.976 1.00 97.12 107 SER A CA 1
ATOM 797 C C . SER A 1 107 ? -7.998 6.569 11.260 1.00 97.12 107 SER A C 1
ATOM 799 O O . SER A 1 107 ? -7.410 5.756 11.966 1.00 97.12 107 SER A O 1
ATOM 801 N N . GLN A 1 108 ? -9.168 6.294 10.674 1.00 96.44 108 GLN A N 1
ATOM 802 C CA . GLN A 1 108 ? -9.846 5.009 10.840 1.00 96.44 108 GLN A CA 1
ATOM 803 C C . GLN A 1 108 ? -9.011 3.871 10.248 1.00 96.44 108 GLN A C 1
ATOM 805 O O . GLN A 1 108 ? -8.801 2.859 10.914 1.00 96.44 108 GLN A O 1
ATOM 810 N N . ILE A 1 109 ? -8.505 4.054 9.025 1.00 97.56 109 ILE A N 1
ATOM 811 C CA . ILE A 1 109 ? -7.647 3.072 8.350 1.00 97.56 109 ILE A CA 1
ATOM 812 C C . ILE A 1 109 ? -6.403 2.768 9.192 1.00 97.56 109 ILE A C 1
ATOM 814 O O . ILE A 1 109 ? -6.105 1.605 9.461 1.00 97.56 109 ILE A O 1
ATOM 818 N N . PHE A 1 110 ? -5.708 3.809 9.656 1.00 97.00 110 PHE A N 1
ATOM 819 C CA . PHE A 1 110 ? -4.510 3.664 10.476 1.00 97.00 110 PHE A CA 1
ATOM 820 C C . PHE A 1 110 ? -4.799 2.905 11.773 1.00 97.00 110 PHE A C 1
ATOM 822 O O . PHE A 1 110 ? -4.075 1.970 12.101 1.00 97.00 110 PHE A O 1
ATOM 829 N N . THR A 1 111 ? -5.867 3.263 12.494 1.00 97.94 111 THR A N 1
ATOM 830 C CA . THR A 1 111 ? -6.232 2.582 13.742 1.00 97.94 111 THR A CA 1
ATOM 831 C C . THR A 1 111 ? -6.526 1.098 13.525 1.00 97.94 111 THR A C 1
ATOM 833 O O . THR A 1 111 ? -6.081 0.283 14.329 1.00 97.94 111 THR A O 1
ATOM 836 N N . GLN A 1 112 ? -7.227 0.732 12.447 1.00 97.44 112 GLN A N 1
ATOM 837 C CA . GLN A 1 112 ? -7.518 -0.674 12.138 1.00 97.44 112 GLN A CA 1
ATOM 838 C C . GLN A 1 112 ? -6.242 -1.467 11.836 1.00 97.44 112 GLN A C 1
ATOM 840 O O . GLN A 1 112 ? -6.038 -2.536 12.406 1.00 97.44 112 GLN A O 1
ATOM 845 N N . ILE A 1 113 ? -5.342 -0.912 11.018 1.00 97.44 113 ILE A N 1
ATOM 846 C CA . ILE A 1 113 ? -4.056 -1.553 10.707 1.00 97.44 113 ILE A CA 1
ATOM 847 C C . ILE A 1 113 ? -3.186 -1.683 11.964 1.00 97.44 113 ILE A C 1
ATOM 849 O O . ILE A 1 113 ? -2.609 -2.739 12.210 1.00 97.44 113 ILE A O 1
ATOM 853 N N . ALA A 1 114 ? -3.100 -0.629 12.779 1.00 97.69 114 ALA A N 1
ATOM 854 C CA . ALA A 1 114 ? -2.315 -0.646 14.011 1.00 97.69 114 ALA A CA 1
ATOM 855 C C . ALA A 1 114 ? -2.843 -1.689 15.008 1.00 97.69 114 ALA A C 1
ATOM 857 O O . ALA A 1 114 ? -2.052 -2.380 15.648 1.00 97.69 114 ALA A O 1
ATOM 858 N N . LEU A 1 115 ? -4.168 -1.833 15.116 1.00 97.44 115 LEU A N 1
ATOM 859 C CA . LEU A 1 115 ? -4.788 -2.861 15.947 1.00 97.44 115 LEU A CA 1
ATOM 860 C C . LEU A 1 115 ? -4.488 -4.269 15.419 1.00 97.44 115 LEU A C 1
ATOM 862 O O . LEU A 1 115 ? -4.125 -5.132 16.213 1.00 97.44 115 LEU A O 1
ATOM 866 N N . ALA A 1 116 ? -4.589 -4.490 14.104 1.00 96.12 116 ALA A N 1
ATOM 867 C CA . ALA A 1 116 ? -4.248 -5.771 13.484 1.00 96.12 116 ALA A CA 1
ATOM 868 C C . ALA A 1 116 ? -2.782 -6.151 13.748 1.00 96.12 116 ALA A C 1
ATOM 870 O O . ALA A 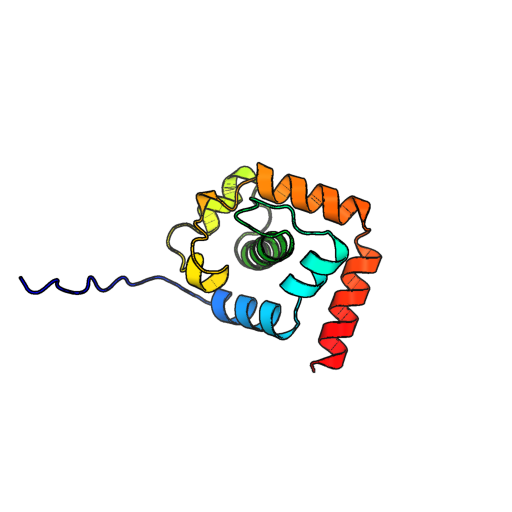1 116 ? -2.495 -7.265 14.185 1.00 96.12 116 ALA A O 1
ATOM 871 N N . ALA A 1 117 ? -1.859 -5.199 13.588 1.00 97.25 117 ALA A N 1
ATOM 872 C CA . ALA A 1 117 ? -0.446 -5.406 13.890 1.00 97.25 117 ALA A CA 1
ATOM 873 C C . ALA A 1 117 ? -0.211 -5.745 15.373 1.00 97.25 117 ALA A C 1
ATOM 875 O O . ALA A 1 117 ? 0.502 -6.699 15.669 1.00 97.25 117 ALA A O 1
ATOM 876 N N . ALA A 1 118 ? -0.846 -5.017 16.299 1.00 97.56 118 ALA A N 1
ATOM 877 C CA . ALA A 1 118 ? -0.719 -5.247 17.743 1.00 97.56 118 ALA A CA 1
ATOM 878 C C . ALA A 1 118 ? -1.369 -6.555 18.233 1.00 97.56 118 ALA A C 1
ATOM 880 O O . ALA A 1 118 ? -1.098 -7.003 19.341 1.00 97.56 118 ALA A O 1
ATOM 881 N N . GLN A 1 119 ? -2.283 -7.141 17.457 1.00 95.50 119 GLN A N 1
ATOM 882 C CA . GLN A 1 119 ? -2.847 -8.464 17.739 1.00 95.50 119 GLN A CA 1
ATOM 883 C C . GLN A 1 119 ? -1.983 -9.589 17.167 1.00 95.50 119 GLN A C 1
ATOM 885 O O . GLN A 1 119 ? -2.012 -10.709 17.676 1.00 95.50 119 GLN A O 1
ATOM 890 N N . LYS A 1 120 ? -1.257 -9.302 16.084 1.00 94.50 120 LYS A N 1
ATOM 891 C CA . LYS A 1 120 ? -0.400 -10.261 15.393 1.00 94.50 120 LYS A CA 1
ATOM 892 C C . LYS A 1 120 ? 0.932 -10.487 16.115 1.00 94.50 120 LYS A C 1
ATOM 894 O O . LYS A 1 120 ? 1.413 -11.621 16.109 1.00 94.50 120 LYS A O 1
ATOM 899 N N . PHE A 1 121 ? 1.496 -9.432 16.706 1.00 92.12 121 PHE A N 1
ATOM 900 C CA . PHE A 1 121 ? 2.802 -9.399 17.374 1.00 92.12 121 PHE A CA 1
ATOM 901 C C . PHE A 1 121 ? 2.672 -9.001 18.844 1.00 92.12 121 PHE A C 1
ATOM 903 O O . PHE A 1 121 ? 3.426 -9.570 19.666 1.00 92.12 121 PHE A O 1
#

pLDDT: mean 91.15, std 10.14, range [45.25, 98.12]

Radius of gyration: 15.44 Å; Cα contacts (8 Å, |Δi|>4): 114; chains: 1; bounding box: 32×43×46 Å

Solvent-accessible surface area (backbone atoms only — not comparable to full-atom values): 7071 Å² total; per-residue (Å²): 132,86,77,74,79,80,86,82,87,62,50,53,75,73,51,50,59,54,41,49,52,42,59,72,45,38,46,37,61,52,39,29,69,74,63,54,74,60,93,88,58,88,65,45,50,12,45,44,50,50,50,49,54,56,41,59,76,73,48,80,89,68,60,53,82,51,45,22,64,70,35,58,77,39,41,37,33,82,66,64,36,86,92,40,51,34,78,69,48,30,33,72,56,47,48,56,40,52,52,44,46,57,75,69,31,62,69,60,55,49,52,54,48,53,51,40,37,66,72,74,106